Protein AF-A0A382XGM4-F1 (afdb_monomer_lite)

Structure (mmCIF, N/CA/C/O backbone):
data_AF-A0A382XGM4-F1
#
_entry.id   AF-A0A382XGM4-F1
#
loop_
_atom_site.group_PDB
_atom_site.id
_atom_site.type_symbol
_atom_site.label_atom_id
_atom_site.label_alt_id
_atom_site.label_comp_id
_atom_site.label_asym_id
_atom_site.label_entity_id
_atom_site.label_seq_id
_atom_site.pdbx_PDB_ins_code
_atom_site.Cartn_x
_atom_site.Cartn_y
_atom_site.Cartn_z
_atom_site.occupancy
_atom_site.B_iso_or_equiv
_atom_site.auth_seq_id
_atom_site.auth_comp_id
_atom_site.auth_asym_id
_atom_site.auth_atom_id
_atom_site.pdbx_PDB_model_num
ATOM 1 N N . VAL A 1 1 ? 2.656 3.252 10.179 1.00 90.81 1 VAL A N 1
ATOM 2 C CA . VAL A 1 1 ? 1.602 4.272 9.991 1.00 90.81 1 VAL A CA 1
ATOM 3 C C . VAL A 1 1 ? 1.526 5.086 11.268 1.00 90.81 1 VAL A C 1
ATOM 5 O O . VAL A 1 1 ? 1.741 4.518 12.332 1.00 90.81 1 VAL A O 1
ATOM 8 N N . THR A 1 2 ? 1.329 6.391 11.169 1.00 94.69 2 THR A N 1
ATOM 9 C CA . THR A 1 2 ? 1.048 7.291 12.298 1.00 94.69 2 THR A CA 1
ATOM 10 C C . THR A 1 2 ? -0.368 7.842 12.134 1.00 94.69 2 THR A C 1
ATOM 12 O O . THR A 1 2 ? -1.061 7.461 11.193 1.00 94.69 2 THR A O 1
ATOM 15 N N . SER A 1 3 ? -0.800 8.753 13.005 1.00 95.88 3 SER A N 1
ATOM 16 C CA . SER A 1 3 ? -2.122 9.373 12.880 1.00 95.88 3 SER A CA 1
ATOM 17 C C . SER A 1 3 ? -2.316 10.122 11.561 1.00 95.88 3 SER A C 1
ATOM 19 O O . SER A 1 3 ? -3.450 10.278 11.135 1.00 95.88 3 SER A O 1
ATOM 21 N N . THR A 1 4 ? -1.250 10.567 10.889 1.00 97.31 4 THR A N 1
ATOM 22 C CA . THR A 1 4 ? -1.345 11.331 9.632 1.00 97.31 4 THR A CA 1
ATOM 23 C C . THR A 1 4 ? -0.461 10.800 8.509 1.00 97.31 4 THR A C 1
ATOM 25 O O . THR A 1 4 ? -0.582 11.274 7.382 1.00 97.31 4 THR A O 1
ATOM 28 N N . GLU A 1 5 ? 0.417 9.826 8.761 1.00 97.56 5 GLU A N 1
ATOM 29 C CA . GLU A 1 5 ? 1.395 9.371 7.769 1.00 97.56 5 GLU A CA 1
ATOM 30 C C . GLU A 1 5 ? 1.339 7.866 7.520 1.00 97.56 5 GLU A C 1
ATOM 32 O O . GLU A 1 5 ? 1.283 7.045 8.442 1.00 97.56 5 GLU A O 1
ATOM 37 N N . CYS A 1 6 ? 1.439 7.477 6.251 1.00 97.69 6 CYS A N 1
ATOM 38 C CA . CYS A 1 6 ? 1.683 6.094 5.864 1.00 97.69 6 CYS A CA 1
ATOM 39 C C . CYS A 1 6 ? 2.816 6.002 4.841 1.00 97.69 6 CYS A C 1
ATOM 41 O O . CYS A 1 6 ? 3.0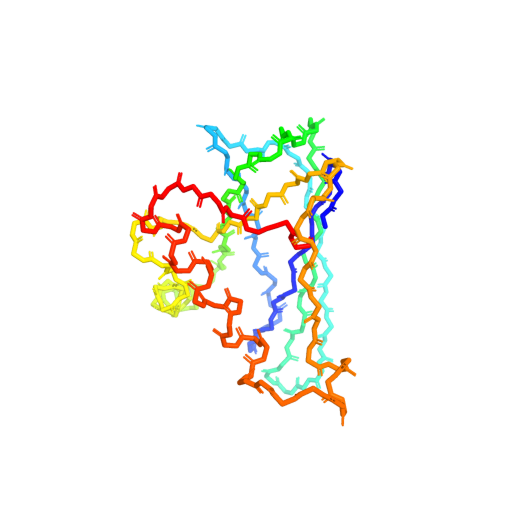00 6.892 4.009 1.00 97.69 6 CYS A O 1
ATOM 43 N N . HIS A 1 7 ? 3.541 4.886 4.880 1.00 98.06 7 HIS A N 1
ATOM 44 C CA . HIS A 1 7 ? 4.646 4.616 3.970 1.00 98.06 7 HIS A CA 1
ATOM 45 C C . HIS A 1 7 ? 4.439 3.267 3.297 1.00 98.06 7 HIS A C 1
ATOM 47 O O . HIS A 1 7 ? 4.240 2.262 3.981 1.00 98.06 7 HIS A O 1
ATOM 53 N N . ILE A 1 8 ? 4.519 3.251 1.970 1.00 97.56 8 ILE A N 1
ATOM 54 C CA . ILE A 1 8 ? 4.449 2.037 1.159 1.00 97.56 8 ILE A CA 1
ATOM 55 C C . ILE A 1 8 ? 5.785 1.864 0.444 1.00 97.56 8 ILE A C 1
ATOM 57 O O . ILE A 1 8 ? 6.248 2.757 -0.266 1.00 97.56 8 ILE A O 1
ATOM 61 N N . TRP A 1 9 ? 6.392 0.698 0.641 1.00 97.38 9 TRP A N 1
ATOM 62 C CA . TRP A 1 9 ? 7.580 0.271 -0.086 1.00 97.38 9 TRP A CA 1
ATOM 63 C C . TRP A 1 9 ? 7.151 -0.653 -1.217 1.00 97.38 9 TRP A C 1
ATOM 65 O O . TRP A 1 9 ? 6.490 -1.661 -0.974 1.00 97.38 9 TRP A O 1
ATOM 75 N N . VAL A 1 10 ? 7.544 -0.331 -2.444 1.00 96.81 10 VAL A N 1
ATOM 76 C CA . VAL A 1 10 ? 7.262 -1.162 -3.618 1.00 96.81 10 VAL A CA 1
ATOM 77 C C . VAL A 1 10 ? 8.515 -1.286 -4.468 1.00 96.81 10 VAL A C 1
ATOM 79 O O . VAL A 1 10 ? 9.251 -0.319 -4.651 1.00 96.81 10 VAL A O 1
ATOM 82 N N . VAL A 1 11 ? 8.780 -2.490 -4.969 1.00 96.94 11 VAL A N 1
ATOM 83 C CA . VAL A 1 11 ? 9.909 -2.748 -5.865 1.00 96.94 11 VAL A CA 1
ATOM 84 C C . VAL A 1 11 ? 9.371 -3.022 -7.254 1.00 96.94 11 VAL A C 1
ATOM 86 O O . VAL A 1 11 ? 8.502 -3.873 -7.416 1.00 96.94 11 VAL A O 1
ATOM 89 N N . THR A 1 12 ? 9.892 -2.318 -8.255 1.00 96.19 12 THR A N 1
ATOM 90 C CA . THR A 1 12 ? 9.502 -2.517 -9.653 1.00 96.19 12 THR A CA 1
ATOM 91 C C . THR A 1 12 ? 10.726 -2.741 -10.539 1.00 96.19 12 THR A C 1
ATOM 93 O O . THR A 1 12 ? 11.876 -2.515 -10.137 1.00 96.19 12 THR A O 1
ATOM 96 N N . SER A 1 13 ? 10.486 -3.191 -11.771 1.00 94.88 13 SER A N 1
ATOM 97 C CA . SER A 1 13 ? 11.523 -3.313 -12.797 1.00 94.88 13 SER A CA 1
ATOM 98 C C . SER A 1 13 ? 11.876 -1.992 -13.484 1.00 94.88 13 SER A C 1
ATOM 100 O O . SER A 1 13 ? 12.864 -1.955 -14.221 1.00 94.88 13 SER A O 1
ATOM 102 N N . ASN A 1 14 ? 11.102 -0.929 -13.239 1.00 92.56 14 ASN A N 1
ATOM 103 C CA . ASN A 1 14 ? 11.168 0.352 -13.937 1.00 92.56 14 ASN A CA 1
ATOM 104 C C . ASN A 1 14 ? 11.570 1.484 -12.982 1.00 92.56 14 ASN A C 1
ATOM 106 O O . ASN A 1 14 ? 11.349 1.419 -11.779 1.00 92.56 14 ASN A O 1
ATOM 110 N N . ALA A 1 15 ? 12.176 2.544 -13.515 1.00 95.00 15 ALA A N 1
ATOM 111 C CA . ALA A 1 15 ? 12.581 3.686 -12.694 1.00 95.00 15 ALA A CA 1
ATOM 112 C C . ALA A 1 15 ? 11.401 4.590 -12.297 1.00 95.00 15 ALA A C 1
ATOM 114 O O . ALA A 1 15 ? 11.509 5.335 -11.323 1.00 95.00 15 ALA A O 1
ATOM 115 N N . ASP A 1 16 ? 10.295 4.524 -13.036 1.00 95.56 16 ASP A N 1
ATOM 116 C CA . ASP A 1 16 ? 9.132 5.377 -12.829 1.00 95.56 16 ASP A CA 1
ATOM 117 C C . ASP A 1 16 ? 8.352 4.935 -11.586 1.00 95.56 16 ASP A C 1
ATOM 119 O O . ASP A 1 16 ? 7.847 3.815 -11.501 1.00 95.56 16 ASP A O 1
ATOM 123 N N . SER A 1 17 ? 8.274 5.822 -10.591 1.00 96.06 17 SER A N 1
ATOM 124 C CA . SER A 1 17 ? 7.564 5.551 -9.341 1.00 96.06 17 SER A CA 1
ATOM 125 C C . SER A 1 17 ? 6.045 5.525 -9.558 1.00 96.06 17 SER A C 1
ATOM 127 O O . SER A 1 17 ? 5.529 6.481 -10.152 1.00 96.06 17 SER A O 1
ATOM 129 N N . PRO A 1 18 ? 5.307 4.553 -8.997 1.00 97.44 18 PRO A N 1
ATOM 130 C CA . PRO A 1 18 ? 3.850 4.601 -8.996 1.00 97.44 18 PRO A CA 1
ATOM 131 C C . PRO A 1 18 ? 3.313 5.774 -8.170 1.00 97.44 18 PRO A C 1
ATOM 133 O O . PRO A 1 18 ? 3.966 6.294 -7.260 1.00 97.44 18 PRO A O 1
ATOM 136 N N . THR A 1 19 ? 2.079 6.161 -8.472 1.00 97.69 19 THR A N 1
ATOM 137 C CA . THR A 1 19 ? 1.290 7.081 -7.651 1.00 97.69 19 THR A CA 1
ATOM 138 C C . THR A 1 19 ? 0.524 6.288 -6.599 1.00 97.69 19 THR A C 1
ATOM 140 O O . THR A 1 19 ? -0.096 5.278 -6.926 1.00 97.69 19 THR A O 1
ATOM 143 N N . LEU A 1 20 ? 0.560 6.747 -5.347 1.00 98.19 20 LEU A N 1
ATOM 144 C CA . LEU A 1 20 ? -0.219 6.193 -4.241 1.00 98.19 20 LEU A CA 1
ATOM 145 C C . LEU A 1 20 ? -1.510 6.994 -4.067 1.00 98.19 20 LEU A C 1
ATOM 147 O O . LEU A 1 20 ? -1.452 8.203 -3.845 1.00 98.19 20 LEU A O 1
ATOM 151 N N . ASN A 1 21 ? -2.652 6.311 -4.113 1.00 97.38 21 ASN A N 1
ATOM 152 C CA . ASN A 1 21 ? -3.957 6.889 -3.797 1.00 97.38 21 ASN A CA 1
ATOM 153 C C . ASN A 1 21 ? -4.544 6.194 -2.571 1.00 97.38 21 ASN A C 1
ATOM 155 O O . ASN A 1 21 ? -4.507 4.964 -2.497 1.00 97.38 21 ASN A O 1
ATOM 159 N N . LEU A 1 22 ? -5.106 6.974 -1.647 1.00 97.81 22 LEU A N 1
ATOM 160 C CA . LEU A 1 22 ? -5.739 6.489 -0.424 1.00 97.81 22 LEU A CA 1
ATOM 161 C C . LEU A 1 22 ? -7.250 6.755 -0.449 1.00 97.81 22 LEU A C 1
ATOM 163 O O . LEU A 1 22 ? -7.702 7.804 -0.914 1.00 97.81 22 LEU A O 1
ATOM 167 N N . SER A 1 23 ? -8.032 5.820 0.084 1.00 95.94 23 SER A N 1
ATOM 168 C CA . SER A 1 23 ? -9.492 5.910 0.150 1.00 95.94 23 SER A CA 1
ATOM 169 C C . SER A 1 23 ? -10.033 5.291 1.438 1.00 95.94 23 SER A C 1
ATOM 171 O O . SER A 1 23 ? -9.728 4.140 1.739 1.00 95.94 23 SER A O 1
ATOM 173 N N . ALA A 1 24 ? -10.881 6.017 2.155 1.00 90.62 24 ALA A N 1
ATOM 174 C CA . ALA A 1 24 ? -11.735 5.488 3.216 1.00 90.62 24 ALA A CA 1
ATOM 175 C C . ALA A 1 24 ? -13.186 5.447 2.695 1.00 90.62 24 ALA A C 1
ATOM 177 O O . ALA A 1 24 ? -13.426 4.924 1.607 1.00 90.62 24 ALA A O 1
ATOM 178 N N . ASN A 1 25 ? -14.141 6.052 3.412 1.00 85.81 25 ASN A N 1
ATOM 179 C CA . ASN A 1 25 ? -15.480 6.338 2.873 1.00 85.81 25 ASN A CA 1
ATOM 180 C C . ASN A 1 25 ? -15.419 7.278 1.655 1.00 85.81 25 ASN A C 1
ATOM 182 O O . ASN A 1 25 ? -16.249 7.192 0.752 1.00 85.81 25 ASN A O 1
ATOM 186 N N . GLU A 1 26 ? -14.412 8.152 1.628 1.00 90.81 26 GLU A N 1
ATOM 187 C CA . GLU A 1 26 ? -14.110 9.079 0.542 1.00 90.81 26 GLU A CA 1
ATOM 188 C C . GLU A 1 26 ? -12.607 9.049 0.221 1.00 90.81 26 GLU A C 1
ATOM 190 O O . GLU A 1 26 ? -11.817 8.366 0.882 1.00 90.81 26 GLU A O 1
ATOM 195 N N . VAL A 1 27 ? -12.194 9.787 -0.811 1.00 94.81 27 VAL A N 1
ATOM 196 C CA . VAL A 1 27 ? -10.774 9.964 -1.138 1.00 94.81 27 VAL A CA 1
ATOM 197 C C . VAL A 1 27 ? -10.083 10.709 0.001 1.00 94.81 27 VAL A C 1
ATOM 199 O O . VAL A 1 27 ? -10.520 11.785 0.406 1.00 94.81 27 VAL A O 1
ATOM 202 N N . VAL A 1 28 ? -8.973 10.160 0.491 1.00 96.88 28 VAL A N 1
ATOM 203 C CA . VAL A 1 28 ? -8.178 10.827 1.523 1.00 96.88 28 VAL A CA 1
ATOM 204 C C . VAL A 1 28 ? -7.324 11.901 0.858 1.00 96.88 28 VAL A C 1
ATOM 206 O O . VAL A 1 28 ? -6.501 11.616 -0.014 1.00 96.88 28 VAL A O 1
ATOM 209 N N . SER A 1 29 ? -7.525 13.149 1.273 1.00 96.94 29 SER A N 1
ATOM 210 C CA . SER A 1 29 ? -6.732 14.283 0.798 1.00 96.94 29 SER A CA 1
ATOM 211 C C . SER A 1 29 ? -5.397 14.352 1.530 1.00 96.94 29 SER A C 1
ATOM 213 O O . SER A 1 29 ? -5.317 14.098 2.730 1.00 96.94 29 SER A O 1
ATOM 215 N N . GLY A 1 30 ? -4.338 14.704 0.810 1.00 96.50 30 GLY A N 1
ATOM 216 C CA . GLY A 1 30 ? -3.002 14.783 1.378 1.00 96.50 30 GLY A CA 1
ATOM 217 C C . GLY A 1 30 ? -1.940 15.077 0.332 1.00 96.50 30 GLY A C 1
ATOM 218 O O . GLY A 1 30 ? -2.233 15.436 -0.810 1.00 96.50 30 GLY A O 1
ATOM 219 N N . SER A 1 31 ? -0.687 14.914 0.734 1.00 97.50 31 SER A N 1
ATOM 220 C CA . SER A 1 31 ? 0.471 15.040 -0.147 1.00 97.50 31 SER A CA 1
ATOM 221 C C . SER A 1 31 ? 1.278 13.750 -0.145 1.00 97.50 31 SER A C 1
ATOM 223 O O . SER A 1 31 ? 1.371 13.073 0.876 1.00 97.50 31 SER A O 1
ATOM 225 N N . CYS A 1 32 ? 1.861 13.403 -1.292 1.00 97.56 32 CYS A N 1
ATOM 226 C CA . CYS A 1 32 ? 2.667 12.198 -1.436 1.00 97.56 32 CYS A CA 1
ATOM 227 C C . CYS A 1 32 ? 4.068 12.547 -1.941 1.00 97.56 32 CYS A C 1
ATOM 229 O O . CYS A 1 32 ? 4.230 13.076 -3.045 1.00 97.56 32 CYS A O 1
ATOM 231 N N . GLN A 1 33 ? 5.073 12.227 -1.131 1.00 98.06 33 GLN A N 1
ATOM 232 C CA . GLN A 1 33 ? 6.481 12.270 -1.501 1.00 98.06 33 GLN A CA 1
ATOM 233 C C . GLN A 1 33 ? 6.931 10.899 -1.999 1.00 98.06 33 GLN A C 1
ATOM 235 O O . GLN A 1 33 ? 6.472 9.862 -1.519 1.00 98.06 33 GLN A O 1
ATOM 240 N N . ARG A 1 34 ? 7.815 10.901 -2.997 1.00 97.94 34 ARG A N 1
ATOM 241 C CA . ARG A 1 34 ? 8.262 9.694 -3.691 1.00 97.94 34 ARG A CA 1
ATOM 242 C C . ARG A 1 34 ? 9.774 9.712 -3.805 1.00 97.94 34 ARG A C 1
ATOM 244 O O . ARG A 1 34 ? 10.338 10.619 -4.412 1.00 97.94 34 ARG A O 1
ATOM 251 N N . GLU A 1 35 ? 10.410 8.693 -3.250 1.00 98.06 35 GLU A N 1
ATOM 252 C CA . GLU A 1 35 ? 11.847 8.465 -3.366 1.00 98.06 35 GLU A CA 1
ATOM 253 C C . GLU A 1 35 ? 12.091 7.169 -4.129 1.00 98.06 35 GLU A C 1
ATOM 255 O O . GLU A 1 35 ? 11.317 6.220 -4.020 1.00 98.06 35 GLU A O 1
ATOM 260 N N . THR A 1 36 ? 13.138 7.119 -4.952 1.00 98.19 36 THR A N 1
ATOM 261 C CA . THR A 1 36 ? 13.468 5.925 -5.740 1.00 98.19 36 THR A CA 1
ATOM 262 C C . THR A 1 36 ? 14.957 5.643 -5.701 1.00 98.19 36 THR A C 1
ATOM 264 O O . THR A 1 36 ? 15.774 6.504 -6.024 1.00 98.19 36 THR A O 1
ATOM 267 N N . VAL A 1 37 ? 15.304 4.406 -5.350 1.00 98.12 37 VAL A N 1
ATOM 268 C CA . VAL A 1 37 ? 16.681 3.917 -5.314 1.00 98.12 37 VAL A CA 1
ATOM 269 C C . VAL A 1 37 ? 16.818 2.733 -6.259 1.00 98.12 37 VAL A C 1
ATOM 271 O O . VAL A 1 37 ? 16.147 1.711 -6.113 1.00 98.12 37 VAL A O 1
ATOM 274 N N . ARG A 1 38 ? 17.728 2.845 -7.229 1.00 98.25 38 ARG A N 1
ATOM 275 C CA . ARG A 1 38 ? 18.087 1.727 -8.103 1.00 98.25 38 ARG A CA 1
ATOM 276 C C . ARG A 1 38 ? 19.073 0.808 -7.388 1.00 98.25 38 ARG A C 1
ATOM 278 O O . ARG A 1 38 ? 20.187 1.224 -7.085 1.00 98.25 38 ARG A O 1
ATOM 285 N N . VAL A 1 39 ? 18.694 -0.452 -7.201 1.00 98.06 39 VAL A N 1
ATOM 286 C CA . VAL A 1 39 ? 19.534 -1.484 -6.564 1.00 98.06 39 VAL A CA 1
ATOM 287 C C . VAL A 1 39 ? 19.967 -2.591 -7.530 1.00 98.06 39 VAL A C 1
ATOM 289 O O . VAL A 1 39 ? 20.761 -3.456 -7.176 1.00 98.06 39 VAL A O 1
ATOM 292 N N . GLY A 1 40 ? 19.492 -2.558 -8.776 1.00 96.69 40 GLY A N 1
ATOM 293 C CA . GLY A 1 40 ? 19.889 -3.506 -9.813 1.00 96.69 40 GLY A CA 1
ATOM 294 C C . GLY A 1 40 ? 19.507 -3.048 -11.216 1.00 96.69 40 GLY A C 1
ATOM 295 O O . GLY A 1 40 ? 18.981 -1.952 -11.421 1.00 96.69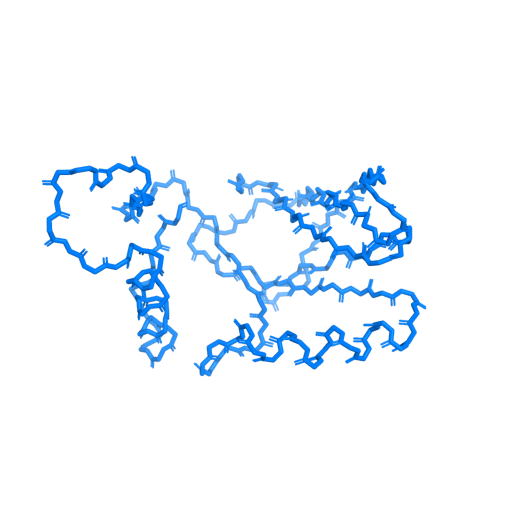 40 GLY A O 1
ATOM 296 N N . LYS A 1 41 ? 19.767 -3.898 -12.219 1.00 96.12 41 LYS A N 1
ATOM 297 C CA . LYS A 1 41 ? 19.421 -3.582 -13.614 1.00 96.12 41 LYS A CA 1
ATOM 298 C C . LYS A 1 41 ? 17.916 -3.336 -13.780 1.00 96.12 41 LYS A C 1
ATOM 300 O O . LYS A 1 41 ? 17.566 -2.362 -14.440 1.00 96.12 41 LYS A O 1
ATOM 305 N N . TYR A 1 42 ? 17.111 -4.181 -13.134 1.00 96.25 42 TYR A N 1
ATOM 306 C CA . TYR A 1 42 ? 15.644 -4.223 -13.155 1.00 96.25 42 TYR A CA 1
ATOM 307 C C . TYR A 1 42 ? 15.072 -4.242 -11.728 1.00 96.25 42 TYR A C 1
ATOM 309 O O . TYR A 1 42 ? 14.156 -4.999 -11.435 1.00 96.25 42 TYR A O 1
ATOM 317 N N . ALA A 1 43 ? 15.695 -3.504 -10.809 1.00 97.44 43 ALA A N 1
ATOM 318 C CA . ALA A 1 43 ? 15.258 -3.452 -9.420 1.00 97.44 43 ALA A CA 1
ATOM 319 C C . ALA A 1 43 ? 15.363 -2.014 -8.920 1.00 97.44 43 ALA A C 1
ATOM 321 O O . ALA A 1 43 ? 16.465 -1.492 -8.706 1.00 97.44 43 ALA A O 1
ATOM 322 N N . PHE A 1 44 ? 14.201 -1.391 -8.772 1.00 98.12 44 PHE A N 1
ATOM 323 C CA . PHE A 1 44 ? 14.023 -0.034 -8.285 1.00 98.12 44 PHE A CA 1
ATOM 324 C C . PHE A 1 44 ? 13.115 -0.091 -7.068 1.00 98.12 44 PHE A C 1
ATOM 326 O O . PHE A 1 44 ? 11.992 -0.576 -7.148 1.00 98.12 44 PHE A O 1
ATOM 333 N N . ILE A 1 45 ? 13.636 0.352 -5.930 1.00 98.38 45 ILE A N 1
ATOM 334 C CA . ILE A 1 45 ? 12.884 0.459 -4.686 1.00 98.38 45 ILE A CA 1
ATOM 335 C C . ILE A 1 45 ? 12.259 1.847 -4.667 1.00 98.38 45 ILE A C 1
ATOM 337 O O . ILE A 1 45 ? 12.993 2.834 -4.714 1.00 98.38 45 ILE A O 1
ATOM 341 N N . HIS A 1 46 ? 10.936 1.918 -4.573 1.00 98.19 46 HIS A N 1
ATOM 342 C CA . HIS A 1 46 ? 10.196 3.160 -4.403 1.00 98.19 46 HIS A CA 1
ATOM 343 C C . HIS A 1 46 ? 9.651 3.239 -2.976 1.00 98.19 46 HIS A 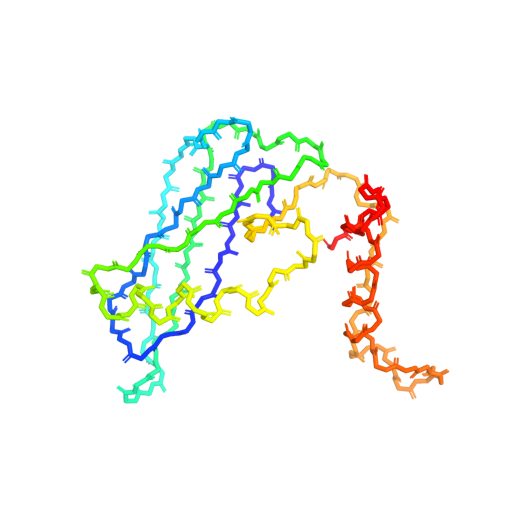C 1
ATOM 345 O O . HIS A 1 46 ? 8.964 2.323 -2.517 1.00 98.19 46 HIS A O 1
ATOM 351 N N . LEU A 1 47 ? 9.951 4.339 -2.289 1.00 98.50 47 LEU A N 1
ATOM 352 C CA . LEU A 1 47 ? 9.326 4.713 -1.026 1.00 98.50 47 LEU A CA 1
ATOM 353 C C . LEU A 1 47 ? 8.269 5.778 -1.318 1.00 98.50 47 LEU A C 1
ATOM 355 O O . LEU A 1 47 ? 8.599 6.881 -1.758 1.00 98.50 47 LEU A O 1
ATOM 359 N N . LEU A 1 48 ? 7.005 5.428 -1.090 1.00 98.50 48 LEU A N 1
ATOM 360 C CA . LEU A 1 48 ? 5.857 6.319 -1.225 1.00 98.50 48 LEU A CA 1
ATOM 361 C C . LEU A 1 48 ? 5.437 6.757 0.179 1.00 98.50 48 LEU A C 1
ATOM 363 O O . LEU A 1 48 ? 4.931 5.945 0.952 1.00 98.50 48 LEU A O 1
ATOM 367 N N . SER A 1 49 ? 5.657 8.025 0.508 1.00 98.44 49 SER A N 1
ATOM 368 C CA . SER A 1 49 ? 5.342 8.614 1.811 1.00 98.44 49 SER A CA 1
ATOM 369 C C . SER A 1 49 ? 4.146 9.541 1.659 1.00 98.44 49 SER A C 1
ATOM 371 O O . SER A 1 49 ? 4.256 10.584 1.016 1.00 98.44 49 SER A O 1
ATOM 373 N N . PHE A 1 50 ? 2.996 9.151 2.203 1.00 98.56 50 PHE A N 1
ATOM 374 C CA . PHE A 1 50 ? 1.772 9.945 2.153 1.00 98.56 50 PHE A CA 1
ATOM 375 C C . PHE A 1 50 ? 1.522 10.607 3.504 1.00 98.56 50 PHE A C 1
ATOM 377 O O . PHE A 1 50 ? 1.467 9.916 4.519 1.00 98.56 50 PHE A O 1
ATOM 384 N N . THR A 1 51 ? 1.315 11.921 3.488 1.00 98.44 51 THR A N 1
ATOM 385 C CA . THR A 1 51 ? 0.889 12.717 4.642 1.00 98.44 51 THR A CA 1
ATOM 386 C C . THR A 1 51 ? -0.530 13.211 4.383 1.00 98.44 51 THR A C 1
ATOM 388 O O . THR A 1 51 ? -0.756 14.019 3.477 1.00 98.44 51 THR A O 1
ATOM 391 N N . SER A 1 52 ? -1.480 12.703 5.162 1.00 97.88 52 SER A N 1
ATOM 392 C CA . SER A 1 52 ? -2.892 13.077 5.119 1.00 97.88 52 SER A CA 1
ATOM 393 C C . SER A 1 52 ? -3.109 14.489 5.660 1.00 97.88 52 SER A C 1
ATOM 395 O O . SER A 1 52 ? -2.421 14.925 6.583 1.00 97.88 52 SER A O 1
ATOM 397 N N . SER A 1 53 ? -4.067 15.209 5.075 1.00 97.75 53 SER A N 1
ATOM 398 C CA . SER A 1 53 ? -4.475 16.539 5.541 1.00 97.75 53 SER A CA 1
ATOM 399 C C . SER A 1 53 ? -5.205 16.485 6.882 1.00 97.75 53 SER A C 1
ATOM 401 O O . SER A 1 53 ? -5.060 17.403 7.681 1.00 97.75 53 SER A O 1
ATOM 403 N N . GLU A 1 54 ? -5.941 15.402 7.125 1.00 96.56 54 GLU A N 1
ATOM 404 C CA . GLU A 1 54 ? -6.648 15.134 8.377 1.00 96.56 54 GLU A CA 1
ATOM 405 C C . GLU A 1 54 ? -6.150 13.817 8.988 1.00 96.56 54 GLU A C 1
ATOM 407 O O . GLU A 1 54 ? -5.731 12.923 8.239 1.00 96.56 54 GLU A O 1
ATOM 412 N N . PRO A 1 55 ? -6.183 13.658 10.322 1.00 96.69 55 PRO A N 1
ATOM 413 C CA . PRO A 1 55 ? -5.836 12.394 10.954 1.00 96.69 55 PRO A CA 1
ATOM 414 C C . PRO A 1 55 ? -6.692 11.233 10.437 1.00 96.69 55 PRO A C 1
ATOM 416 O O . PRO A 1 55 ? -7.889 11.391 10.194 1.00 96.69 55 PRO A O 1
ATOM 419 N N . PHE A 1 56 ? -6.089 10.055 10.293 1.00 96.38 56 PHE A N 1
ATOM 420 C CA . PHE A 1 56 ? -6.828 8.826 10.045 1.00 96.38 56 PHE A CA 1
ATOM 421 C C . PHE A 1 56 ? -7.742 8.529 11.235 1.00 96.38 56 PHE A C 1
ATOM 423 O O . PHE A 1 56 ? -7.330 8.651 12.390 1.00 96.38 56 PHE A O 1
ATOM 430 N N . GLU A 1 57 ? -8.972 8.111 10.945 1.00 94.44 57 GLU A N 1
ATOM 431 C CA . GLU A 1 57 ? -9.892 7.644 11.976 1.00 94.44 57 GLU A CA 1
ATOM 432 C C . GLU A 1 57 ? -9.318 6.408 12.681 1.00 94.44 57 GLU A C 1
ATOM 434 O O . GLU A 1 57 ? -8.798 5.486 12.043 1.00 94.44 57 GLU A O 1
ATOM 439 N N . ASP A 1 58 ? -9.412 6.403 14.008 1.00 93.50 58 ASP A N 1
ATOM 440 C CA . ASP A 1 58 ? -8.885 5.331 14.844 1.00 93.50 58 ASP A CA 1
ATOM 441 C C . ASP A 1 58 ? -9.573 4.001 14.514 1.00 93.50 58 ASP A C 1
ATOM 443 O O . ASP A 1 58 ? -10.798 3.927 14.408 1.00 93.50 58 ASP A O 1
ATOM 447 N N . THR A 1 59 ? -8.780 2.949 14.311 1.00 91.25 59 THR A N 1
ATOM 448 C CA . THR A 1 59 ? -9.181 1.594 13.884 1.00 91.25 59 THR A CA 1
ATOM 449 C C . THR A 1 59 ? -9.848 1.491 12.503 1.00 91.25 59 THR A C 1
ATOM 451 O O . THR A 1 59 ? -10.131 0.383 12.031 1.00 91.25 59 THR A O 1
ATOM 454 N N . ALA A 1 60 ? -10.048 2.609 11.798 1.00 91.94 60 ALA A N 1
ATOM 455 C CA . ALA A 1 60 ? -10.684 2.616 10.489 1.00 91.94 60 ALA A CA 1
ATOM 456 C C . ALA A 1 60 ? -9.764 2.049 9.402 1.00 91.94 60 ALA A C 1
ATOM 458 O O . ALA A 1 60 ? -8.552 2.286 9.364 1.00 91.94 60 ALA A O 1
ATOM 459 N N . ARG A 1 61 ? -10.357 1.303 8.465 1.00 92.50 61 ARG A N 1
ATOM 460 C CA . ARG A 1 61 ? -9.635 0.751 7.317 1.00 92.50 61 ARG A CA 1
ATOM 461 C C . ARG A 1 61 ? -9.455 1.814 6.241 1.00 92.50 61 ARG A C 1
ATOM 463 O O . ARG A 1 61 ? -10.424 2.306 5.671 1.00 92.50 61 ARG A O 1
ATOM 470 N N . ILE A 1 62 ? -8.199 2.092 5.922 1.00 96.06 62 ILE A N 1
ATOM 471 C CA . ILE A 1 62 ? -7.799 2.964 4.826 1.00 96.06 62 ILE A CA 1
ATOM 472 C C . ILE A 1 62 ? -7.355 2.079 3.668 1.00 96.06 62 ILE A C 1
ATOM 474 O O . ILE A 1 62 ? -6.339 1.384 3.745 1.00 96.06 62 ILE A O 1
ATOM 478 N N . GLY A 1 63 ? -8.152 2.073 2.607 1.00 96.94 63 GLY A N 1
ATOM 479 C CA . GLY A 1 63 ? -7.818 1.446 1.340 1.00 96.94 63 GLY A CA 1
ATOM 480 C C . GLY A 1 63 ? -6.727 2.221 0.606 1.00 96.94 63 GLY A C 1
ATOM 481 O O . GLY A 1 63 ? -6.613 3.440 0.743 1.00 96.94 63 GLY A O 1
ATOM 482 N N . TYR A 1 64 ? -5.935 1.522 -0.196 1.00 97.62 64 TYR A N 1
ATOM 483 C CA . TYR A 1 64 ? -4.969 2.138 -1.087 1.00 97.62 64 TYR A CA 1
ATOM 484 C C . TYR A 1 64 ? -4.875 1.420 -2.429 1.00 97.62 64 TYR A C 1
ATOM 486 O O . TYR A 1 64 ? -5.194 0.237 -2.569 1.00 97.62 64 TYR A O 1
ATOM 494 N N . SER A 1 65 ? -4.414 2.166 -3.427 1.00 97.06 65 SER A N 1
ATOM 495 C CA . SER A 1 65 ? -4.123 1.664 -4.765 1.00 97.06 65 SER A CA 1
ATOM 496 C C . SER A 1 65 ? -2.835 2.286 -5.291 1.00 97.06 65 SER A C 1
ATOM 498 O O . SER A 1 65 ? -2.465 3.401 -4.907 1.00 97.06 65 SER A O 1
ATOM 500 N N . LEU A 1 66 ? -2.159 1.545 -6.164 1.00 97.69 66 LEU A N 1
ATOM 501 C CA . LEU A 1 66 ? -0.999 2.017 -6.904 1.00 97.69 66 LEU A CA 1
ATOM 502 C C . LEU A 1 66 ? -1.401 2.225 -8.362 1.00 97.69 66 LEU A C 1
ATOM 504 O O . LEU A 1 66 ? -2.016 1.346 -8.966 1.00 97.69 66 LEU A O 1
ATOM 508 N N . SER A 1 67 ? -1.056 3.387 -8.909 1.00 97.12 67 SER A N 1
ATOM 509 C CA . SER A 1 67 ? -1.264 3.710 -10.320 1.00 97.12 67 SER A CA 1
ATOM 510 C C . SER A 1 67 ? 0.076 3.902 -11.020 1.00 97.12 67 SER A C 1
ATOM 512 O O . SER A 1 67 ? 0.894 4.725 -10.600 1.00 97.12 67 SER A O 1
ATOM 514 N N . PHE A 1 68 ? 0.290 3.151 -12.091 1.00 96.88 68 PHE A N 1
ATOM 515 C CA . PHE A 1 68 ? 1.469 3.195 -12.944 1.00 96.88 68 PHE A CA 1
ATOM 516 C C . PHE A 1 68 ? 1.156 3.984 -14.218 1.00 96.88 68 PHE A C 1
ATOM 518 O O . PHE A 1 68 ? 0.035 3.958 -14.715 1.00 96.88 68 PHE A O 1
ATOM 525 N N . SER A 1 69 ? 2.142 4.714 -14.742 1.00 94.94 69 SER A N 1
ATOM 526 C CA . SER A 1 69 ? 1.981 5.498 -15.976 1.00 94.94 69 SER A CA 1
ATOM 527 C C . SER A 1 69 ? 2.023 4.653 -17.249 1.00 94.94 69 SER A C 1
ATOM 529 O O . SER A 1 69 ? 1.630 5.134 -18.306 1.00 94.94 69 SER A O 1
ATOM 531 N N . ASP A 1 70 ? 2.553 3.433 -17.160 1.00 94.69 70 ASP A N 1
ATOM 532 C CA . ASP A 1 70 ? 2.595 2.467 -18.253 1.00 94.69 70 ASP A CA 1
ATOM 533 C C . ASP A 1 70 ? 1.412 1.498 -18.141 1.00 94.69 70 ASP A C 1
ATOM 535 O O . ASP A 1 70 ? 1.258 0.816 -17.125 1.00 94.69 70 ASP A O 1
ATOM 539 N N . ASP A 1 71 ? 0.593 1.421 -19.190 1.00 95.69 71 ASP A N 1
ATOM 540 C CA . ASP A 1 71 ? -0.638 0.619 -19.198 1.00 95.69 71 ASP A CA 1
ATOM 541 C C . ASP A 1 71 ? -0.364 -0.885 -19.041 1.00 95.69 71 ASP A C 1
ATOM 543 O O . ASP A 1 71 ? -1.146 -1.601 -18.414 1.00 95.69 71 ASP A O 1
ATOM 547 N N . ALA A 1 72 ? 0.749 -1.386 -19.588 1.00 95.38 72 ALA A N 1
ATOM 548 C CA . ALA A 1 72 ? 1.103 -2.799 -19.469 1.00 95.38 72 ALA A CA 1
ATOM 549 C C . ALA A 1 72 ? 1.534 -3.143 -18.035 1.00 95.38 72 ALA A C 1
ATOM 551 O O . ALA A 1 72 ? 1.121 -4.171 -17.495 1.00 95.38 72 ALA A O 1
ATOM 552 N N . GLN A 1 73 ? 2.313 -2.268 -17.395 1.00 95.19 73 GLN A N 1
ATOM 553 C CA . GLN A 1 73 ? 2.669 -2.385 -15.984 1.00 95.19 73 GLN A CA 1
ATOM 554 C C . GLN A 1 73 ? 1.437 -2.266 -15.082 1.00 95.19 73 GLN A C 1
ATOM 556 O O . GLN A 1 73 ? 1.300 -3.056 -14.150 1.00 95.19 73 GLN A O 1
ATOM 561 N N . GLN A 1 74 ? 0.528 -1.330 -15.373 1.00 97.19 74 GLN A N 1
ATOM 562 C CA . GLN A 1 74 ? -0.731 -1.178 -14.644 1.00 97.19 74 GLN A CA 1
ATOM 563 C C . GLN A 1 74 ? -1.569 -2.462 -14.717 1.00 97.19 74 GLN A C 1
ATOM 565 O O . GLN A 1 74 ? -2.001 -2.968 -13.685 1.00 97.19 74 GLN A O 1
ATOM 570 N N . ALA A 1 75 ? -1.736 -3.036 -15.912 1.00 96.94 75 ALA A N 1
ATOM 571 C CA . ALA A 1 75 ? -2.482 -4.279 -16.095 1.00 96.94 75 ALA A CA 1
ATOM 572 C C . ALA A 1 75 ? -1.825 -5.481 -15.386 1.00 96.94 75 ALA A C 1
ATOM 574 O O . ALA A 1 75 ? -2.530 -6.307 -14.806 1.00 96.94 75 ALA A O 1
ATOM 575 N N . SER A 1 76 ? -0.487 -5.576 -15.402 1.00 95.81 76 SER A N 1
ATOM 576 C CA . SER A 1 76 ? 0.252 -6.610 -14.654 1.00 95.81 76 SER A CA 1
ATOM 577 C C . SER A 1 76 ? 0.023 -6.472 -13.152 1.00 95.81 76 SER A C 1
ATOM 579 O O . SER A 1 76 ? -0.285 -7.452 -12.479 1.00 95.81 76 SER A O 1
ATOM 581 N N . TRP A 1 77 ? 0.113 -5.246 -12.630 1.00 96.00 77 TRP A N 1
ATOM 582 C CA . TRP A 1 77 ? -0.141 -4.973 -11.220 1.00 96.00 77 TRP A CA 1
ATOM 583 C C . TRP A 1 77 ? -1.577 -5.322 -10.815 1.00 96.00 77 TRP A C 1
ATOM 585 O O . TRP A 1 77 ? -1.780 -5.934 -9.773 1.00 96.00 77 TRP A O 1
ATOM 595 N N . GLU A 1 78 ? -2.575 -4.988 -11.633 1.00 95.88 78 GLU A N 1
ATOM 596 C CA . GLU A 1 78 ? -3.971 -5.338 -11.354 1.00 95.88 78 GLU A CA 1
ATOM 597 C C . GLU A 1 78 ? -4.207 -6.855 -11.312 1.00 95.88 78 GLU A C 1
ATOM 599 O O . GLU A 1 78 ? -5.028 -7.322 -10.520 1.00 95.88 78 GLU A O 1
ATOM 604 N N . ASP A 1 79 ? -3.495 -7.637 -12.130 1.00 96.06 79 ASP A N 1
ATOM 605 C CA . ASP A 1 79 ? -3.529 -9.102 -12.060 1.00 96.06 79 ASP A CA 1
ATOM 606 C C . ASP A 1 79 ? -2.861 -9.628 -10.783 1.00 96.06 79 ASP A C 1
ATOM 608 O O . ASP A 1 79 ? -3.472 -10.405 -10.047 1.00 96.06 79 ASP A O 1
ATOM 612 N N . GLU A 1 80 ? -1.656 -9.146 -10.473 1.00 94.94 80 GLU A N 1
ATOM 613 C CA . GLU A 1 80 ? -0.899 -9.527 -9.276 1.00 94.94 80 GLU A CA 1
ATOM 614 C C . GLU A 1 80 ? -1.641 -9.161 -7.981 1.00 94.94 80 GLU A C 1
ATOM 616 O O . GLU A 1 80 ? 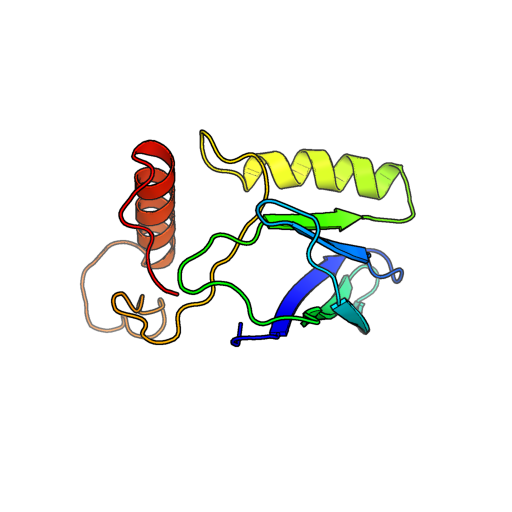-1.735 -9.975 -7.057 1.00 94.94 80 GLU A O 1
ATOM 621 N N . GLN A 1 81 ? -2.233 -7.964 -7.924 1.00 95.69 81 GLN A N 1
ATOM 622 C CA . GLN A 1 81 ? -2.963 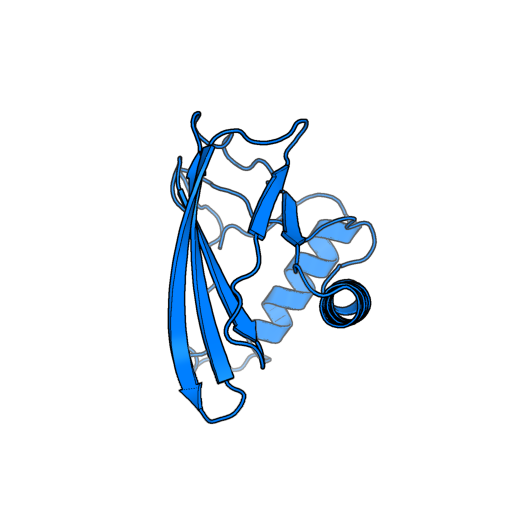-7.456 -6.765 1.00 95.69 81 GLN A CA 1
ATOM 623 C C . GLN A 1 81 ? -4.135 -8.364 -6.384 1.00 95.69 81 GLN A C 1
ATOM 625 O O . GLN A 1 81 ? -4.417 -8.510 -5.194 1.00 95.69 81 GLN A O 1
ATOM 630 N N . ARG A 1 82 ? -4.805 -9.016 -7.347 1.00 94.62 82 ARG A N 1
ATOM 631 C CA . ARG A 1 82 ? -5.914 -9.941 -7.045 1.00 94.62 82 ARG A CA 1
ATOM 632 C C . ARG A 1 82 ? -5.491 -11.077 -6.118 1.00 94.62 82 ARG A C 1
ATOM 634 O O . ARG A 1 82 ? -6.290 -11.492 -5.287 1.00 94.62 82 ARG A O 1
ATOM 641 N N . GLY A 1 83 ? -4.252 -11.553 -6.237 1.00 94.19 83 GLY A N 1
ATOM 642 C CA . GLY A 1 83 ? -3.707 -12.604 -5.374 1.00 94.19 83 GLY A CA 1
ATOM 643 C C . GLY A 1 83 ? -3.381 -12.144 -3.950 1.00 94.19 83 GLY A C 1
ATOM 644 O O . GLY A 1 83 ? -3.155 -12.985 -3.085 1.00 94.19 83 GLY A O 1
ATOM 645 N N . LEU A 1 84 ? -3.356 -10.831 -3.703 1.00 93.50 84 LEU A N 1
ATOM 646 C CA . LEU A 1 84 ? -3.076 -10.233 -2.395 1.00 93.50 84 LEU A CA 1
ATOM 647 C C . LEU A 1 84 ? -4.348 -9.928 -1.590 1.00 93.50 84 LEU A C 1
ATOM 649 O O . LEU A 1 84 ? -4.257 -9.628 -0.401 1.00 93.50 84 LEU A O 1
ATOM 653 N N . LEU A 1 85 ? -5.519 -9.948 -2.232 1.00 95.50 85 LEU A N 1
ATOM 654 C CA . LEU A 1 85 ? -6.797 -9.638 -1.598 1.00 95.50 85 LEU A CA 1
ATOM 655 C C . LEU A 1 85 ? -7.411 -10.897 -0.979 1.00 95.50 85 LEU A C 1
ATOM 657 O O . LEU A 1 85 ? -7.465 -11.954 -1.606 1.00 95.50 85 LEU A O 1
ATOM 661 N N . TYR A 1 86 ? -7.929 -10.768 0.240 1.00 95.00 86 TYR A N 1
ATOM 662 C CA . TYR A 1 86 ? -8.746 -11.810 0.857 1.00 95.00 86 TYR A CA 1
ATOM 663 C C . TYR A 1 86 ? -10.178 -11.813 0.296 1.00 95.00 86 TYR A C 1
ATOM 665 O O . TYR A 1 86 ? -10.655 -10.829 -0.271 1.00 95.00 86 TYR A O 1
ATOM 673 N N . ASP A 1 87 ? -10.908 -12.912 0.507 1.00 91.94 87 ASP A N 1
ATOM 674 C CA . ASP A 1 87 ? -12.325 -12.996 0.138 1.00 91.94 87 ASP A CA 1
ATOM 675 C C . ASP A 1 87 ? -13.132 -11.860 0.793 1.00 91.94 87 ASP A C 1
ATOM 677 O O . ASP A 1 87 ? -13.109 -11.684 2.012 1.00 91.94 87 ASP A O 1
ATOM 681 N N . GLY A 1 88 ? -13.869 -11.099 -0.020 1.00 88.19 88 GLY A N 1
ATOM 682 C CA . GLY A 1 88 ? -14.653 -9.944 0.436 1.00 88.19 88 GLY A CA 1
ATOM 683 C C . GLY A 1 88 ? -13.862 -8.636 0.554 1.00 88.19 88 GLY A C 1
ATOM 684 O O . GLY A 1 88 ? -14.453 -7.609 0.880 1.00 88.19 88 GLY A O 1
ATOM 685 N N . GLN A 1 89 ? -12.561 -8.645 0.256 1.00 93.19 89 GLN A N 1
ATOM 686 C CA . GLN A 1 89 ? -11.721 -7.453 0.213 1.00 93.19 89 GLN A CA 1
ATOM 687 C C . GLN A 1 89 ? -11.645 -6.896 -1.216 1.00 93.19 89 GLN A C 1
ATOM 689 O O . GLN A 1 89 ? -11.266 -7.595 -2.152 1.00 93.19 89 GLN A O 1
ATOM 694 N N . SER A 1 90 ? -11.987 -5.619 -1.392 1.00 90.19 90 SER A N 1
ATOM 695 C CA . SER A 1 90 ? -12.001 -4.951 -2.705 1.00 90.19 90 SER A CA 1
ATOM 696 C C . SER A 1 90 ? -10.733 -4.154 -3.021 1.00 90.19 90 SER A C 1
ATOM 698 O O . SER A 1 90 ? -10.502 -3.797 -4.172 1.00 90.19 90 SER A O 1
ATOM 700 N N . SER A 1 91 ? -9.925 -3.837 -2.012 1.00 93.50 91 SER A N 1
ATOM 701 C CA . SER A 1 91 ? -8.692 -3.060 -2.149 1.00 93.50 91 SER A CA 1
ATOM 702 C C . SER A 1 91 ? -7.696 -3.433 -1.058 1.00 93.50 91 SER A C 1
ATOM 704 O O . SER A 1 91 ? -8.073 -3.901 0.019 1.00 93.50 91 SER A O 1
ATOM 706 N N . LEU A 1 92 ? -6.407 -3.223 -1.329 1.00 95.88 92 LEU A N 1
ATOM 707 C CA . LEU A 1 92 ? -5.391 -3.325 -0.288 1.00 95.88 92 LEU A CA 1
ATOM 708 C C . LEU A 1 92 ? -5.678 -2.262 0.769 1.00 95.88 92 LEU A C 1
ATOM 710 O O . LEU A 1 92 ? -6.146 -1.177 0.436 1.00 95.88 92 LEU A O 1
ATOM 714 N N . CYS A 1 93 ? -5.421 -2.557 2.038 1.00 95.31 93 CYS A N 1
ATOM 715 C CA . CYS A 1 93 ? -5.744 -1.622 3.107 1.00 95.31 93 CYS A CA 1
ATOM 716 C C . CYS A 1 93 ? -4.817 -1.758 4.311 1.00 95.31 93 CYS A C 1
ATOM 718 O O . CYS A 1 93 ? -4.249 -2.821 4.559 1.00 95.31 93 CYS A O 1
ATOM 720 N N . PHE A 1 94 ? -4.746 -0.697 5.103 1.00 94.06 94 PHE A N 1
ATOM 721 C CA . PHE A 1 94 ? -4.167 -0.675 6.445 1.00 94.06 94 PHE A CA 1
ATOM 722 C C . PHE A 1 94 ? -5.178 -0.052 7.421 1.00 94.06 94 PHE A C 1
ATOM 724 O O . PHE A 1 94 ? -6.267 0.341 7.011 1.00 94.06 94 PHE A O 1
ATOM 731 N N . HIS A 1 95 ? -4.861 -0.007 8.710 1.00 92.88 95 HIS A N 1
ATOM 732 C CA . HIS A 1 95 ? -5.539 0.882 9.657 1.00 92.88 95 HIS A CA 1
ATOM 733 C C . HIS A 1 95 ? -4.489 1.628 10.475 1.00 92.88 95 HIS A C 1
ATOM 735 O O . HIS A 1 95 ? -3.322 1.234 10.484 1.00 92.88 95 HIS A O 1
ATOM 741 N N . TYR A 1 96 ? -4.904 2.690 11.145 1.00 93.06 96 TYR A N 1
ATOM 742 C CA . TYR A 1 96 ? -4.159 3.306 12.234 1.00 93.06 96 TYR A CA 1
ATOM 743 C C . TYR A 1 96 ? -4.882 2.972 13.542 1.00 93.06 96 TYR A C 1
ATOM 745 O O . TYR A 1 96 ? -6.108 2.906 13.549 1.00 93.06 96 TYR A O 1
ATOM 753 N N . THR A 1 97 ? -4.138 2.752 14.623 1.00 93.31 97 THR A N 1
ATOM 754 C CA . THR A 1 97 ? -4.700 2.699 15.975 1.00 93.31 97 THR A CA 1
ATOM 755 C C . THR A 1 97 ? -3.787 3.451 16.938 1.00 93.31 97 THR A C 1
ATOM 757 O O . THR A 1 97 ? -2.565 3.278 16.898 1.00 93.31 97 THR A O 1
ATOM 760 N N . GLU A 1 98 ? -4.357 4.317 17.773 1.00 93.00 98 GLU A N 1
ATOM 761 C CA . GLU A 1 98 ? -3.618 5.032 18.820 1.00 93.00 98 GLU A CA 1
ATOM 762 C C . GLU A 1 98 ? -3.199 4.083 19.954 1.00 93.00 98 GLU A C 1
ATOM 764 O O . GLU A 1 98 ? -2.126 4.239 20.545 1.00 93.00 98 GLU A O 1
ATOM 769 N N . THR A 1 99 ? -4.017 3.063 20.224 1.00 91.88 99 THR A N 1
ATOM 770 C CA . THR A 1 99 ? -3.801 2.083 21.293 1.00 91.88 99 THR A CA 1
ATOM 771 C C . THR A 1 99 ? -3.863 0.656 20.740 1.00 91.88 99 THR A C 1
ATOM 773 O O . THR A 1 99 ? -4.890 -0.003 20.893 1.00 91.88 99 THR A O 1
ATOM 776 N N . PRO A 1 100 ? -2.780 0.150 20.111 1.00 88.25 100 PRO A N 1
ATOM 777 C CA . PRO A 1 100 ? -2.730 -1.229 19.631 1.00 88.25 100 PRO A CA 1
ATOM 778 C C . PRO A 1 100 ? -2.976 -2.222 20.774 1.00 88.25 100 PRO A C 1
ATOM 780 O O . PRO A 1 100 ? -2.233 -2.234 21.760 1.00 88.25 100 PRO A O 1
ATOM 783 N N . GLU A 1 101 ? -3.984 -3.082 20.637 1.00 87.56 101 GLU A N 1
ATOM 784 C CA . GLU A 1 101 ? -4.307 -4.111 21.633 1.00 87.56 101 GLU A CA 1
ATOM 785 C C . GLU A 1 101 ? -3.726 -5.477 21.243 1.00 87.56 101 GLU A C 1
ATOM 787 O O . GLU A 1 101 ? -3.450 -6.319 22.102 1.00 87.56 101 GLU A O 1
ATOM 792 N N . THR A 1 102 ? -3.499 -5.700 19.945 1.00 82.81 102 THR A N 1
ATOM 793 C CA . THR A 1 102 ? -3.148 -7.013 19.386 1.00 82.81 102 THR A CA 1
ATOM 794 C C . THR A 1 102 ? -1.837 -7.018 18.596 1.00 82.81 102 THR A C 1
ATOM 796 O O . THR A 1 102 ? -1.803 -7.344 17.416 1.00 82.81 102 THR A O 1
ATOM 799 N N . ILE A 1 103 ? -0.716 -6.751 19.275 1.00 78.81 103 ILE A N 1
ATOM 800 C CA . ILE A 1 103 ? 0.613 -6.736 18.637 1.00 78.81 103 ILE A CA 1
ATOM 801 C C . ILE A 1 103 ? 1.061 -8.148 18.229 1.00 78.81 103 ILE A C 1
ATOM 803 O O . ILE A 1 103 ? 1.299 -9.026 19.067 1.00 78.81 103 ILE A O 1
ATOM 807 N N . LEU A 1 104 ? 1.266 -8.349 16.927 1.00 74.62 104 LEU A N 1
ATOM 808 C CA . LEU A 1 104 ? 1.768 -9.602 16.367 1.00 74.62 104 LEU A CA 1
ATOM 809 C C . LEU A 1 104 ? 3.300 -9.686 16.474 1.00 74.62 104 LEU A C 1
ATOM 811 O O . LEU A 1 104 ? 4.044 -8.830 15.997 1.00 74.62 104 LEU A O 1
ATOM 815 N N . HIS A 1 105 ? 3.811 -10.757 17.084 1.00 70.38 105 HIS A N 1
ATOM 816 C CA . HIS A 1 105 ? 5.252 -10.984 17.181 1.00 70.38 105 HIS A CA 1
ATOM 817 C C . HIS A 1 105 ? 5.804 -11.685 15.933 1.00 70.38 105 HIS A C 1
ATOM 819 O O . HIS A 1 105 ? 5.405 -12.797 15.591 1.00 70.38 105 HIS A O 1
ATOM 825 N N . GLY A 1 106 ? 6.773 -11.040 15.279 1.00 61.25 106 GLY A N 1
ATOM 826 C CA . GLY A 1 106 ? 7.425 -11.560 14.077 1.00 61.25 106 GLY A CA 1
ATOM 827 C C . GLY A 1 106 ? 8.289 -12.810 14.297 1.00 61.25 106 GLY A C 1
ATOM 828 O O . GLY A 1 106 ? 8.691 -13.158 15.411 1.00 61.25 106 GLY A O 1
ATOM 829 N N . SER A 1 107 ? 8.638 -13.454 13.181 1.00 60.75 107 SER A N 1
ATOM 830 C CA . SER A 1 107 ? 9.362 -14.733 13.112 1.00 60.75 107 SER A CA 1
ATOM 831 C C . SER A 1 107 ? 10.724 -14.753 13.832 1.00 60.75 107 SER A C 1
ATOM 833 O O . SER A 1 107 ? 11.121 -15.792 14.358 1.00 60.75 107 SER A O 1
ATOM 835 N N . CYS A 1 108 ? 11.426 -13.618 13.943 1.00 58.69 108 CYS A N 1
ATOM 836 C CA . CYS A 1 108 ? 12.756 -13.524 14.570 1.00 58.69 108 CYS A CA 1
ATOM 837 C C . CYS A 1 108 ? 12.784 -13.751 16.096 1.00 58.69 108 CYS A C 1
ATOM 839 O O . CYS A 1 108 ? 13.865 -13.877 16.668 1.00 58.69 108 CYS A O 1
ATOM 841 N N . ARG A 1 109 ? 11.631 -13.820 16.778 1.00 55.38 109 ARG A N 1
ATOM 842 C CA . ARG A 1 109 ? 11.546 -14.108 18.229 1.00 55.38 109 ARG A CA 1
ATOM 843 C C . ARG A 1 109 ? 11.223 -15.573 18.546 1.00 55.38 109 ARG A C 1
ATOM 845 O O . ARG A 1 109 ? 10.820 -15.891 19.661 1.00 55.38 109 ARG A O 1
ATOM 852 N N . LYS A 1 110 ? 11.424 -16.475 17.582 1.00 52.75 110 LYS A N 1
ATOM 853 C CA . LYS A 1 110 ? 11.035 -17.887 17.664 1.00 52.75 110 LYS A CA 1
ATOM 854 C C . LYS A 1 110 ? 12.124 -18.963 17.893 1.00 52.75 110 LYS A C 1
ATOM 856 O O . LYS A 1 110 ? 11.812 -20.123 17.637 1.00 52.75 110 LYS A O 1
ATOM 861 N N . PRO A 1 111 ? 13.359 -18.715 18.387 1.00 54.91 111 PRO A N 1
ATOM 862 C CA . PRO A 1 111 ? 14.302 -19.823 18.612 1.00 54.91 111 PRO A CA 1
ATOM 863 C C . PRO A 1 111 ? 13.846 -20.869 19.652 1.00 54.91 111 PRO A C 1
ATOM 865 O O . PRO A 1 111 ? 14.443 -21.938 19.731 1.00 54.91 111 PRO A O 1
ATOM 868 N N . HIS A 1 112 ? 12.811 -20.584 20.458 1.00 55.62 112 HIS A N 1
ATOM 869 C CA . HIS A 1 112 ? 12.446 -21.401 21.625 1.00 55.62 112 HIS A CA 1
ATOM 870 C C . HIS A 1 112 ? 10.955 -21.778 21.735 1.00 55.62 112 HIS A C 1
ATOM 872 O O . HIS A 1 112 ? 10.550 -22.298 22.773 1.00 55.62 112 HIS A O 1
ATOM 878 N N . PHE A 1 113 ? 10.129 -21.547 20.703 1.00 58.97 113 PHE A N 1
ATOM 879 C CA . PHE A 1 113 ? 8.693 -21.872 20.744 1.00 58.97 113 PHE A CA 1
ATOM 880 C C . PHE A 1 113 ? 8.286 -22.795 19.587 1.00 58.97 113 PHE A C 1
ATOM 882 O O . PHE A 1 113 ? 8.381 -22.420 18.418 1.00 58.97 113 PHE A O 1
ATOM 889 N N . HIS A 1 114 ? 7.826 -24.007 19.916 1.00 62.66 114 HIS A N 1
ATOM 890 C CA . HIS A 1 114 ? 7.317 -24.977 18.945 1.00 62.66 114 HIS A CA 1
ATOM 891 C C . HIS A 1 114 ? 5.930 -24.554 18.438 1.00 62.66 114 HIS A C 1
ATOM 893 O O . HIS A 1 114 ? 4.910 -24.951 18.993 1.00 62.66 114 HIS A O 1
ATOM 899 N N . SER A 1 115 ? 5.890 -23.749 17.377 1.00 69.25 115 SER A N 1
ATOM 900 C CA . SER A 1 115 ? 4.665 -23.488 16.612 1.00 69.25 115 SER A CA 1
ATOM 901 C C . SER A 1 115 ? 4.942 -23.380 15.113 1.00 69.25 115 SER A C 1
ATOM 903 O O . SER A 1 115 ? 6.099 -23.256 14.699 1.00 69.25 115 SER A O 1
ATOM 905 N N . ASP A 1 116 ? 3.882 -23.391 14.308 1.00 69.88 116 ASP A N 1
ATOM 906 C CA . ASP A 1 116 ? 3.921 -23.211 12.848 1.00 69.88 116 ASP A CA 1
ATOM 907 C C . ASP A 1 116 ? 4.341 -21.797 12.453 1.00 69.88 116 ASP A C 1
ATOM 909 O O . ASP A 1 116 ? 4.270 -20.889 13.278 1.00 69.88 116 ASP A O 1
ATOM 913 N N . ASP A 1 117 ? 4.801 -21.580 11.221 1.00 79.69 117 ASP A N 1
ATOM 914 C CA . ASP A 1 117 ? 5.343 -20.291 10.769 1.00 79.69 117 ASP A CA 1
ATOM 915 C C . ASP A 1 117 ? 4.485 -19.077 11.191 1.00 79.69 117 ASP A C 1
ATOM 917 O O . ASP A 1 117 ? 3.266 -19.062 11.031 1.00 79.69 117 ASP A O 1
ATOM 921 N N . ALA A 1 118 ? 5.132 -18.067 11.784 1.00 78.69 118 ALA A N 1
ATOM 922 C CA . ALA A 1 118 ? 4.421 -16.935 12.376 1.00 78.69 118 ALA A CA 1
ATOM 923 C C . ALA A 1 118 ? 3.729 -16.070 11.312 1.00 78.69 118 ALA A C 1
ATOM 925 O O . ALA A 1 118 ? 2.630 -15.584 11.558 1.00 78.69 118 ALA A O 1
ATOM 926 N N . LEU A 1 119 ? 4.326 -15.916 10.125 1.00 80.88 119 LEU A N 1
ATOM 927 C CA . LEU A 1 119 ? 3.722 -15.141 9.039 1.00 80.88 119 LEU A CA 1
ATOM 928 C C . LEU A 1 119 ? 2.513 -15.877 8.457 1.00 80.88 119 LEU A C 1
ATOM 930 O O . LEU A 1 119 ? 1.482 -15.254 8.223 1.00 80.88 119 LEU A O 1
ATOM 934 N N . ALA A 1 120 ? 2.598 -17.202 8.312 1.00 85.56 120 ALA A N 1
ATOM 935 C CA . ALA A 1 120 ? 1.458 -18.015 7.886 1.00 85.56 120 ALA A CA 1
ATOM 936 C C . ALA A 1 120 ? 0.278 -17.931 8.874 1.00 85.56 120 ALA A C 1
ATOM 938 O O . ALA A 1 120 ? -0.879 -17.900 8.465 1.00 85.56 120 ALA A O 1
ATOM 939 N N . GLN A 1 121 ? 0.549 -17.854 10.180 1.00 85.19 121 GLN A N 1
ATOM 940 C CA . GLN A 1 121 ? -0.505 -17.661 11.180 1.00 85.19 121 GLN A CA 1
ATOM 941 C C . GLN A 1 121 ? -1.158 -16.276 11.080 1.00 85.19 121 GLN A C 1
ATOM 943 O O . GLN A 1 121 ? -2.380 -16.177 11.172 1.00 85.19 121 GLN A O 1
ATOM 948 N N . VAL A 1 122 ? -0.369 -15.221 10.856 1.00 87.06 122 VAL A N 1
ATOM 949 C CA . VAL A 1 122 ? -0.886 -13.858 10.639 1.00 87.06 122 VAL A CA 1
ATOM 950 C C . VAL A 1 122 ? -1.773 -13.799 9.396 1.00 87.06 122 VAL A C 1
ATOM 952 O O . VAL A 1 122 ? -2.863 -13.232 9.455 1.00 87.06 122 VAL A O 1
ATOM 955 N N . ASP A 1 123 ? -1.369 -14.458 8.310 1.00 89.56 123 ASP A N 1
ATOM 956 C CA . ASP A 1 123 ? -2.185 -14.577 7.097 1.00 89.56 123 ASP A CA 1
ATOM 957 C C . ASP A 1 123 ? -3.549 -15.236 7.379 1.00 89.56 123 ASP A C 1
ATOM 959 O O . ASP A 1 123 ? -4.598 -14.723 6.984 1.00 89.56 123 ASP A O 1
ATOM 963 N N . VAL A 1 124 ? -3.567 -16.324 8.159 1.00 90.38 124 VAL A N 1
ATOM 964 C CA . VAL A 1 124 ? -4.812 -16.994 8.574 1.00 90.38 124 VAL A CA 1
ATOM 965 C C . VAL A 1 124 ? -5.686 -16.092 9.454 1.00 90.38 124 VAL A C 1
ATOM 967 O O . VAL A 1 124 ? -6.913 -16.115 9.313 1.00 90.38 124 VAL A O 1
ATOM 970 N N . LEU A 1 125 ? -5.093 -15.297 10.351 1.00 90.44 125 LEU A N 1
ATOM 971 C CA . LEU A 1 125 ? -5.831 -14.337 11.178 1.00 90.44 125 LEU A CA 1
ATOM 972 C C . LEU A 1 125 ? -6.518 -13.281 10.309 1.00 90.44 125 LEU A C 1
ATOM 974 O O . LEU A 1 125 ? -7.729 -13.101 10.436 1.00 90.44 125 LEU A O 1
ATOM 978 N N . HIS A 1 126 ? -5.796 -12.662 9.371 1.00 90.94 126 HIS A N 1
ATOM 979 C CA . HIS A 1 126 ? -6.385 -11.693 8.445 1.00 90.94 126 HIS A CA 1
ATOM 980 C C . HIS A 1 126 ? -7.463 -12.323 7.561 1.00 90.94 126 HIS A C 1
ATOM 982 O O . HIS A 1 126 ? -8.561 -11.774 7.463 1.00 90.94 126 HIS A O 1
ATOM 988 N N . LYS A 1 127 ? -7.215 -13.510 6.997 1.00 93.19 127 LYS A N 1
ATOM 989 C CA . LYS A 1 127 ? -8.216 -14.246 6.214 1.00 93.19 127 LYS A CA 1
ATOM 990 C C . LYS A 1 127 ? -9.517 -14.458 6.992 1.00 93.19 127 LYS A C 1
ATOM 992 O O . LYS A 1 127 ? -10.609 -14.263 6.456 1.00 93.19 127 LYS A O 1
ATOM 997 N N . ASN A 1 128 ? -9.418 -14.863 8.257 1.00 93.00 128 ASN A N 1
ATOM 998 C CA . ASN A 1 128 ? -10.585 -15.058 9.114 1.00 93.00 128 ASN A CA 1
ATOM 999 C C . ASN A 1 128 ? -11.278 -13.735 9.457 1.00 93.00 128 ASN A C 1
ATOM 1001 O O . ASN A 1 128 ? -12.510 -13.694 9.450 1.00 93.00 128 ASN A O 1
ATOM 1005 N N . ALA A 1 129 ? -10.508 -12.679 9.721 1.00 92.00 129 ALA A N 1
ATOM 1006 C CA . ALA A 1 129 ? -11.030 -11.357 10.036 1.00 92.00 129 ALA A CA 1
ATOM 1007 C C . ALA A 1 129 ? -11.824 -10.765 8.862 1.00 92.00 129 ALA A C 1
ATOM 1009 O O . ALA A 1 129 ? -12.950 -10.312 9.049 1.00 92.00 129 ALA A O 1
ATOM 1010 N N . PHE A 1 130 ? -11.324 -10.876 7.624 1.00 92.38 130 PHE A N 1
ATOM 1011 C CA . PHE A 1 130 ? -12.070 -10.456 6.430 1.00 92.38 130 PHE A CA 1
ATOM 1012 C C . PHE A 1 130 ? -13.334 -11.287 6.197 1.00 92.38 130 PHE A C 1
ATOM 1014 O O . PHE A 1 130 ? -14.387 -10.733 5.884 1.00 92.38 130 PHE A O 1
ATOM 1021 N N . LYS A 1 131 ? -13.277 -12.603 6.433 1.00 91.88 131 LYS A N 1
ATOM 1022 C CA . LYS A 1 131 ? -14.449 -13.481 6.301 1.00 91.88 131 LYS A CA 1
ATOM 1023 C C . LYS A 1 131 ? -15.561 -13.153 7.303 1.00 91.88 131 LYS A C 1
ATOM 1025 O O . LYS A 1 131 ? -16.737 -13.284 6.971 1.00 91.88 131 LYS A O 1
ATOM 1030 N N . LYS A 1 132 ? -15.202 -12.802 8.540 1.00 90.44 132 LYS A N 1
ATOM 1031 C CA . LYS A 1 132 ? -16.153 -12.496 9.622 1.00 90.44 132 LYS A CA 1
ATOM 1032 C C . LYS A 1 132 ? -16.487 -11.007 9.746 1.00 90.44 132 LYS A C 1
ATOM 1034 O O . LYS A 1 132 ? -17.449 -10.674 10.429 1.00 90.44 132 LYS A O 1
ATOM 1039 N N . GLN A 1 133 ? -15.710 -10.146 9.090 1.00 87.12 133 GLN A N 1
ATOM 1040 C CA . GLN A 1 133 ? -15.748 -8.686 9.204 1.00 87.12 133 GLN A CA 1
ATOM 1041 C C . GLN A 1 133 ? -15.541 -8.175 10.641 1.00 87.12 133 GLN A C 1
ATOM 1043 O O . GLN A 1 133 ? -16.168 -7.207 11.062 1.00 87.12 133 GLN A O 1
ATOM 1048 N N . ASN A 1 134 ? -14.670 -8.832 11.409 1.00 86.19 134 ASN A N 1
ATOM 1049 C CA . ASN A 1 134 ? -14.354 -8.469 12.790 1.00 86.19 134 ASN A CA 1
ATOM 1050 C C . ASN A 1 134 ? -12.946 -8.953 13.190 1.00 86.19 134 ASN A C 1
ATOM 1052 O O . ASN A 1 134 ? -12.295 -9.650 12.416 1.00 86.19 134 ASN A O 1
ATOM 1056 N N . ASP A 1 135 ? -12.495 -8.611 14.401 1.00 83.94 135 ASP A N 1
ATOM 1057 C CA . A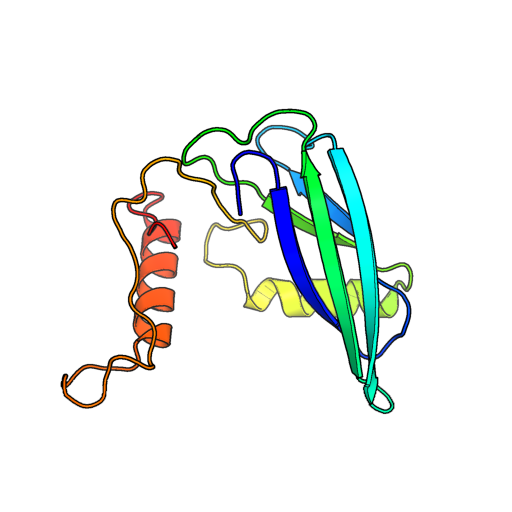SP A 1 135 ? -11.271 -9.147 15.025 1.00 83.94 135 ASP A CA 1
ATOM 1058 C C . ASP A 1 135 ? -10.002 -8.985 14.162 1.00 83.94 135 ASP A C 1
ATOM 1060 O O . ASP A 1 135 ? -9.186 -9.899 14.021 1.00 83.94 135 ASP A O 1
ATOM 1064 N N . PHE A 1 136 ? -9.844 -7.814 13.543 1.00 87.50 136 PHE A N 1
ATOM 1065 C CA . PHE A 1 136 ? -8.644 -7.490 12.781 1.00 87.50 136 PHE A CA 1
ATOM 1066 C C . PHE A 1 136 ? -7.462 -7.221 13.722 1.00 87.50 136 PHE A C 1
ATOM 1068 O O . PHE A 1 136 ? -7.609 -6.380 14.602 1.00 87.50 136 PHE A O 1
ATOM 1075 N N . PRO A 1 137 ? -6.297 -7.859 13.525 1.00 86.38 137 PRO A N 1
ATOM 1076 C CA . PRO A 1 137 ? -5.140 -7.608 14.377 1.00 86.38 137 PRO A CA 1
ATOM 1077 C C . PRO A 1 137 ? -4.522 -6.221 14.119 1.00 86.38 137 PRO A C 1
ATOM 1079 O O . PRO A 1 137 ? -4.473 -5.769 12.968 1.00 86.38 137 PRO A O 1
ATOM 1082 N N . ASP A 1 138 ? -4.024 -5.605 15.191 1.00 83.50 138 ASP A N 1
ATOM 1083 C CA . ASP A 1 138 ? -3.323 -4.321 15.251 1.00 83.50 138 ASP A CA 1
ATOM 1084 C C . ASP A 1 138 ? -1.824 -4.564 15.046 1.00 83.50 138 ASP A C 1
ATOM 1086 O O . ASP A 1 138 ? -1.105 -4.979 15.957 1.00 83.50 138 ASP A O 1
ATOM 1090 N N . LEU A 1 139 ? -1.356 -4.387 13.812 1.00 67.19 139 LEU A N 1
ATOM 1091 C CA . LEU A 1 139 ? 0.050 -4.605 13.451 1.00 67.19 139 LEU A CA 1
ATOM 1092 C C . LEU A 1 139 ? 0.993 -3.570 14.079 1.00 67.19 139 LEU A C 1
ATOM 1094 O O . LEU A 1 139 ? 0.740 -2.356 13.906 1.00 67.19 139 LEU A O 1
#

Foldseek 3Di:
DAQFKDKDKDKWQDQDFWDKWKDFVHTFDWDWDWDWDDPDNRIIIIIIMTGTPGTFDAPGKIFMDTHDPDPVVRVVVVVVQVVVAAVQGPGDIDGDHPDFPADQDAPVVPPPDPDDHSVVVLVVQVNVCSVVVHDNHDD

Organism: NCBI:txid408172

Sequence (139 aa):
VTSTECHIWVVTSNADSPTLNLSANEVVSGSCQRETVRVGKYAFIHLLSFTSSEPFEDTARIGYSLSFSDDAQQASWEDEQRGLLYDGQSSLCFHYTETPETILHGSCRKPHFHSDDALAQVDVLHKNAFKKQNDFPDL

Secondary structure (DSSP, 8-state):
--SSEEEEEEEESSSSPPEEEEESSSBPPEEEEEEEEEEETTEEEEEEEEEESSPPPBT-EEEEEEE-SSHHHHHHHHHHHHTTPPTT--SEEEEB-SS-S-PPPPGGG-TT---S-HHHHHHHHHHHHHHHT------

Radius of gyration: 16.64 Å; chains: 1; bounding box: 36×42×41 Å

pLDDT: mean 90.72, std 10.66, range [52.75, 98.56]